Protein AF-0000000084990125 (afdb_homodimer)

Foldseek 3Di:
DKWKWKPAFLAFTFIDDPNRTDFGAGDQPDAPPPRGDPPCSVVVVRGDHIDMDIPD/DKWKWKDAFLAFTFIDDPNRTDFGAGDQPDAPDPRGDPPCSVVVVRGDHIDMDIPD

Sequence (112 aa):
MQIKIIASENGPYLVEVDGRVRYALCRCGGSNNKPFCDGTHKRVGFKASQHVIELQMQIKIIASENGPYLVEVDGRVRYALCRCGGSNNKPFCDGTHKRVGFKASQHVIELQ

Secondary structure (DSSP, 8-state):
--EEEEE-TTSPEEEEETTEEEEEE--SS--SSTTB--SHHHHHT-----EEEE--/--EEEEE-TTSPEEEEETTEEEEEE--SS--SSTTB--SHHHHHT-----EEEE--

Radius of gyration: 12.75 Å; Cα contacts (8 Å, |Δi|>4): 281; chains: 2; bounding box: 24×32×26 Å

Structure (mmCIF, N/CA/C/O backbone):
data_AF-0000000084990125-model_v1
#
loop_
_entity.id
_entity.type
_entity.pdbx_description
1 polymer 'Zinc finger domain containing protein (CDGSH-type)'
#
loop_
_atom_site.group_PDB
_atom_site.id
_atom_site.type_symbol
_atom_site.label_atom_id
_atom_site.label_alt_id
_atom_site.label_comp_id
_atom_site.label_asym_id
_atom_site.label_entity_id
_atom_site.label_seq_id
_atom_site.pdbx_PDB_ins_code
_atom_site.Cartn_x
_atom_site.Cartn_y
_atom_site.Cartn_z
_atom_site.occupancy
_atom_site.B_iso_or_equiv
_atom_site.auth_seq_id
_atom_site.auth_comp_id
_atom_site.auth_asym_id
_atom_site.auth_atom_id
_atom_site.pdbx_PDB_model_num
ATOM 1 N N . MET A 1 1 ? 3.654 17.953 7.734 1 88.5 1 MET A N 1
ATOM 2 C CA . MET A 1 1 ? 4.082 16.578 7.609 1 88.5 1 MET A CA 1
ATOM 3 C C . MET A 1 1 ? 3.945 16.094 6.168 1 88.5 1 MET A C 1
ATOM 5 O O . MET A 1 1 ? 2.898 16.266 5.547 1 88.5 1 MET A O 1
ATOM 9 N N . GLN A 1 2 ? 5.035 15.68 5.52 1 95.19 2 GLN A N 1
ATOM 10 C CA . GLN A 1 2 ? 5.023 15.164 4.152 1 95.19 2 GLN A CA 1
ATOM 11 C C . GLN A 1 2 ? 4.938 13.641 4.137 1 95.19 2 GLN A C 1
ATOM 13 O O . GLN A 1 2 ? 5.719 12.961 4.812 1 95.19 2 GLN A O 1
ATOM 18 N N . ILE A 1 3 ? 3.961 13.109 3.514 1 97.31 3 ILE A N 1
ATOM 19 C CA . ILE A 1 3 ? 3.812 11.664 3.408 1 97.31 3 ILE A CA 1
ATOM 20 C C . ILE A 1 3 ? 3.824 11.25 1.938 1 97.31 3 ILE A C 1
ATOM 22 O O . ILE A 1 3 ? 3.135 11.859 1.111 1 97.31 3 ILE A O 1
ATOM 26 N N . LYS A 1 4 ? 4.68 10.258 1.562 1 98.12 4 LYS A N 1
ATOM 27 C CA . LYS A 1 4 ? 4.723 9.641 0.24 1 98.12 4 LYS A CA 1
ATOM 28 C C . LYS A 1 4 ? 4.582 8.125 0.335 1 98.12 4 LYS A C 1
ATOM 30 O O . LYS A 1 4 ? 5.066 7.512 1.287 1 98.12 4 LYS A O 1
ATOM 35 N N . ILE A 1 5 ? 3.889 7.582 -0.591 1 98.81 5 ILE A N 1
ATOM 36 C CA . ILE A 1 5 ? 3.941 6.141 -0.812 1 98.81 5 ILE A CA 1
ATOM 37 C C . ILE A 1 5 ? 4.727 5.844 -2.088 1 98.81 5 ILE A C 1
ATOM 39 O O . ILE A 1 5 ? 4.355 6.297 -3.172 1 98.81 5 ILE A O 1
ATOM 43 N N . ILE A 1 6 ? 5.797 5.113 -1.939 1 98.88 6 ILE A N 1
ATOM 44 C CA . ILE A 1 6 ? 6.641 4.734 -3.07 1 98.88 6 ILE A CA 1
ATOM 45 C C . ILE A 1 6 ? 6.449 3.254 -3.385 1 98.88 6 ILE A C 1
ATOM 47 O O . ILE A 1 6 ? 6.785 2.393 -2.568 1 98.88 6 ILE A O 1
ATOM 51 N N . ALA A 1 7 ? 5.805 2.988 -4.496 1 98.94 7 ALA A N 1
ATOM 52 C CA . ALA A 1 7 ? 5.895 1.624 -5.012 1 98.94 7 ALA A CA 1
ATOM 53 C C . ALA A 1 7 ? 7.289 1.339 -5.566 1 98.94 7 ALA A C 1
ATOM 55 O O . ALA A 1 7 ? 7.633 1.787 -6.66 1 98.94 7 ALA A O 1
ATOM 56 N N . SER A 1 8 ? 8.062 0.594 -4.809 1 98.88 8 SER A N 1
ATOM 57 C CA . SER A 1 8 ? 9.438 0.341 -5.238 1 98.88 8 SER A CA 1
ATOM 58 C C . SER A 1 8 ? 9.477 -0.644 -6.402 1 98.88 8 SER A C 1
ATOM 60 O O . SER A 1 8 ? 8.602 -1.508 -6.523 1 98.88 8 SER A O 1
ATOM 62 N N . GLU A 1 9 ? 10.453 -0.457 -7.207 1 98.88 9 GLU A N 1
ATOM 63 C CA . GLU A 1 9 ? 10.625 -1.4 -8.305 1 98.88 9 GLU A CA 1
ATOM 64 C C . GLU A 1 9 ? 10.727 -2.834 -7.793 1 98.88 9 GLU A C 1
ATOM 66 O O . GLU A 1 9 ? 11.555 -3.139 -6.938 1 98.88 9 GLU A O 1
ATOM 71 N N . ASN A 1 10 ? 9.75 -3.615 -8.273 1 98.94 10 ASN A N 1
ATOM 72 C CA . ASN A 1 10 ? 9.703 -5.043 -7.973 1 98.94 10 ASN A CA 1
ATOM 73 C C . ASN A 1 10 ? 9.656 -5.293 -6.469 1 98.94 10 ASN A C 1
ATOM 75 O O . ASN A 1 10 ? 10.078 -6.348 -5.996 1 98.94 10 ASN A O 1
ATOM 79 N N . GLY A 1 11 ? 9.211 -4.387 -5.711 1 98.81 11 GLY A N 1
ATOM 80 C CA . GLY A 1 11 ? 9.266 -4.492 -4.262 1 98.81 11 GLY A CA 1
ATOM 81 C C . GLY A 1 11 ? 8.039 -3.93 -3.574 1 98.81 11 GLY A C 1
ATOM 82 O O . GLY A 1 11 ? 6.973 -3.82 -4.188 1 98.81 11 GLY A O 1
ATOM 83 N N . PRO A 1 12 ? 8.086 -3.666 -2.359 1 98.94 12 PRO A N 1
ATOM 84 C CA . PRO A 1 12 ? 6.957 -3.252 -1.525 1 98.94 12 PRO A CA 1
ATOM 85 C C . PRO A 1 12 ? 6.543 -1.802 -1.766 1 98.94 12 PRO A C 1
ATOM 87 O O . PRO A 1 12 ? 7.188 -1.097 -2.549 1 98.94 12 PRO A O 1
ATOM 90 N N . TYR A 1 13 ? 5.406 -1.398 -1.143 1 98.94 13 TYR A N 1
ATOM 91 C CA . TYR A 1 13 ? 5.137 0.014 -0.898 1 98.94 13 TYR A CA 1
ATOM 92 C C . TYR A 1 13 ? 5.973 0.537 0.263 1 98.94 13 TYR A C 1
ATOM 94 O O . TYR A 1 13 ? 5.887 0.022 1.381 1 98.94 13 TYR A O 1
ATOM 102 N N . LEU A 1 14 ? 6.816 1.48 0.002 1 98.94 14 LEU A N 1
ATOM 103 C CA . LEU A 1 14 ? 7.5 2.195 1.074 1 98.94 14 LEU A CA 1
ATOM 104 C C . LEU A 1 14 ? 6.703 3.424 1.502 1 98.94 14 LEU A C 1
ATOM 106 O O . LEU A 1 14 ? 6.371 4.273 0.672 1 98.94 14 LEU A O 1
ATOM 110 N N . VAL A 1 15 ? 6.309 3.436 2.824 1 98.81 15 VAL A N 1
ATOM 111 C CA . VAL A 1 15 ? 5.605 4.582 3.393 1 98.81 15 VAL A CA 1
ATOM 112 C C . VAL A 1 15 ? 6.609 5.535 4.035 1 98.81 15 VAL A C 1
ATOM 114 O O . VAL A 1 15 ? 7.176 5.234 5.086 1 98.81 15 VAL A O 1
ATOM 117 N N . GLU A 1 16 ? 6.812 6.621 3.316 1 98.56 16 GLU A N 1
ATOM 118 C CA . GLU A 1 16 ? 7.785 7.613 3.768 1 98.56 16 GLU A CA 1
ATOM 119 C C . GLU A 1 16 ? 7.098 8.766 4.488 1 98.56 16 GLU A C 1
ATOM 121 O O . GLU A 1 16 ? 6.18 9.391 3.947 1 98.56 16 GLU A O 1
ATOM 126 N N . VAL A 1 17 ? 7.465 9.031 5.738 1 97.5 17 VAL A N 1
ATOM 127 C CA . VAL A 1 17 ? 6.992 10.164 6.527 1 97.5 17 VAL A CA 1
ATOM 128 C C . VAL A 1 17 ? 8.156 11.109 6.828 1 97.5 17 VAL A C 1
ATOM 130 O O . VAL A 1 17 ? 9.141 10.711 7.457 1 97.5 17 VAL A O 1
ATOM 133 N N . ASP A 1 18 ? 8.062 12.258 6.367 1 96.94 18 ASP A N 1
ATOM 134 C CA . ASP A 1 18 ? 9.086 13.273 6.582 1 96.94 18 ASP A CA 1
ATOM 135 C C . ASP A 1 18 ? 10.469 12.766 6.176 1 96.94 18 ASP A C 1
ATOM 137 O O . ASP A 1 18 ? 11.43 12.914 6.93 1 96.94 18 ASP A O 1
ATOM 141 N N . GLY A 1 19 ? 10.484 12.125 5.07 1 97.06 19 GLY A N 1
ATOM 142 C CA . GLY A 1 19 ? 11.742 11.727 4.465 1 97.06 19 GLY A CA 1
ATOM 143 C C . GLY A 1 19 ? 12.281 10.422 5.012 1 97.06 19 GLY A C 1
ATOM 144 O O . GLY A 1 19 ? 13.328 9.945 4.574 1 97.06 19 GLY A O 1
ATOM 145 N N . ARG A 1 20 ? 11.5 9.852 6.008 1 98.06 20 ARG A N 1
ATOM 146 C CA . ARG A 1 20 ? 11.922 8.594 6.598 1 98.06 20 ARG A CA 1
ATOM 147 C C . ARG A 1 20 ? 10.93 7.48 6.297 1 98.06 20 ARG A C 1
ATOM 149 O O . ARG A 1 20 ? 9.719 7.66 6.461 1 98.06 20 ARG A O 1
ATOM 156 N N . VAL A 1 21 ? 11.445 6.359 5.867 1 98.5 21 VAL A N 1
ATOM 157 C CA . VAL A 1 21 ? 10.586 5.207 5.621 1 98.5 21 VAL A CA 1
ATOM 158 C C . VAL A 1 21 ? 10.133 4.602 6.949 1 98.5 21 VAL A C 1
ATOM 160 O O . VAL A 1 21 ? 10.969 4.156 7.746 1 98.5 21 VAL A O 1
ATOM 163 N N . ARG A 1 22 ? 8.867 4.547 7.074 1 98.19 22 ARG A N 1
ATOM 164 C CA . ARG A 1 22 ? 8.32 4.031 8.32 1 98.19 22 ARG A CA 1
ATOM 165 C C . ARG A 1 22 ? 7.848 2.588 8.156 1 98.19 22 ARG A C 1
ATOM 167 O O . ARG A 1 22 ? 7.941 1.789 9.094 1 98.19 22 ARG A O 1
ATOM 174 N N . TYR A 1 23 ? 7.312 2.301 7.02 1 98.69 23 TYR A N 1
ATOM 175 C CA . TYR A 1 23 ? 6.777 0.968 6.758 1 98.69 23 TYR A CA 1
ATOM 176 C C . TYR A 1 23 ? 7.129 0.505 5.348 1 98.69 23 TYR A C 1
ATOM 178 O O . TYR A 1 23 ? 7.254 1.322 4.434 1 98.69 23 TYR A O 1
ATOM 186 N N . ALA A 1 24 ? 7.328 -0.749 5.258 1 98.94 24 ALA A N 1
ATOM 187 C CA . ALA A 1 24 ? 7.297 -1.458 3.98 1 98.94 24 ALA A CA 1
ATOM 188 C C . ALA A 1 24 ? 6.109 -2.416 3.912 1 98.94 24 ALA A C 1
ATOM 190 O O . ALA A 1 24 ? 6.031 -3.371 4.688 1 98.94 24 ALA A O 1
ATOM 191 N N . LEU A 1 25 ? 5.176 -2.121 3 1 98.94 25 LEU A N 1
ATOM 192 C CA . LEU A 1 25 ? 3.957 -2.916 2.9 1 98.94 25 LEU A CA 1
ATOM 193 C C . LEU A 1 25 ? 4.012 -3.848 1.695 1 98.94 25 LEU A C 1
ATOM 195 O O . LEU A 1 25 ? 4.383 -3.426 0.596 1 98.94 25 LEU A O 1
ATOM 199 N N . CYS A 1 26 ? 3.58 -5.02 1.939 1 98.94 26 CYS A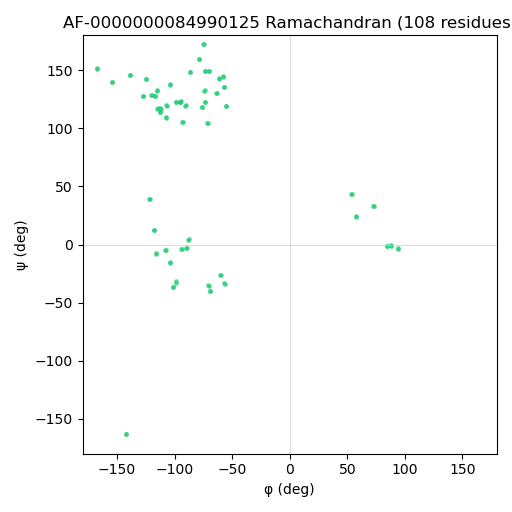 N 1
ATOM 200 C CA . CYS A 1 26 ? 3.643 -6.059 0.919 1 98.94 26 CYS A CA 1
ATOM 201 C C . CYS A 1 26 ? 2.777 -5.699 -0.282 1 98.94 26 CYS A C 1
ATOM 203 O O . CYS A 1 26 ? 1.613 -5.332 -0.126 1 98.94 26 CYS A O 1
ATOM 205 N N . ARG A 1 27 ? 3.373 -5.809 -1.397 1 98.75 27 ARG A N 1
ATOM 206 C CA . ARG A 1 27 ? 2.738 -5.461 -2.664 1 98.75 27 ARG A CA 1
ATOM 207 C C . ARG A 1 27 ? 2.596 -6.684 -3.562 1 98.75 27 ARG A C 1
ATOM 209 O O . ARG A 1 27 ? 1.853 -6.656 -4.547 1 98.75 27 ARG A O 1
ATOM 216 N N . CYS A 1 28 ? 3.145 -7.781 -3.201 1 98.88 28 CYS A N 1
ATOM 217 C CA . CYS A 1 28 ? 3.234 -8.938 -4.082 1 98.88 28 CYS A CA 1
ATOM 218 C C . CYS A 1 28 ? 2.211 -10 -3.693 1 98.88 28 CYS A C 1
ATOM 220 O O . CYS A 1 28 ? 1.958 -10.938 -4.457 1 98.88 28 CYS A O 1
ATOM 222 N N . GLY A 1 29 ? 1.636 -9.891 -2.49 1 98.75 29 GLY A N 1
ATOM 223 C CA . GLY A 1 29 ? 0.642 -10.844 -2.025 1 98.75 29 GLY A CA 1
ATOM 224 C C . GLY A 1 29 ? 1.248 -12.047 -1.326 1 98.75 29 GLY A C 1
ATOM 225 O O . GLY A 1 29 ? 0.528 -12.875 -0.762 1 98.75 29 GLY A O 1
ATOM 226 N N . GLY A 1 30 ? 2.545 -12.055 -1.256 1 98.62 30 GLY A N 1
ATOM 227 C CA . GLY A 1 30 ? 3.156 -13.312 -0.851 1 98.62 30 GLY A CA 1
ATOM 228 C C . GLY A 1 30 ? 3.74 -13.266 0.548 1 98.62 30 GLY A C 1
ATOM 229 O O . GLY A 1 30 ? 4.203 -14.289 1.066 1 98.62 30 GLY A O 1
ATOM 230 N N . SER A 1 31 ? 3.734 -12.109 1.234 1 98.88 31 SER A N 1
ATOM 231 C CA . SER A 1 31 ? 4.363 -11.992 2.547 1 98.88 31 SER A CA 1
ATOM 232 C C . SER A 1 31 ? 3.711 -12.93 3.557 1 98.88 31 SER A C 1
ATOM 234 O O . SER A 1 31 ? 2.486 -13.062 3.586 1 98.88 31 SER A O 1
ATOM 236 N N . ASN A 1 32 ? 4.508 -13.5 4.453 1 98.62 32 ASN A N 1
ATOM 237 C CA . ASN A 1 32 ? 4 -14.266 5.586 1 98.62 32 ASN A CA 1
ATOM 238 C C . ASN A 1 32 ? 3.764 -13.375 6.805 1 98.62 32 ASN A C 1
ATOM 240 O O . ASN A 1 32 ? 3.297 -13.852 7.844 1 98.62 32 ASN A O 1
ATOM 244 N N . ASN A 1 33 ? 4.098 -12.125 6.695 1 98.5 33 ASN A N 1
ATOM 245 C CA . ASN A 1 33 ? 3.938 -11.133 7.75 1 98.5 33 ASN A CA 1
ATOM 246 C C . ASN A 1 33 ? 3.064 -9.969 7.293 1 98.5 33 ASN A C 1
ATOM 248 O O . ASN A 1 33 ? 3.381 -8.805 7.559 1 98.5 33 ASN A O 1
ATOM 252 N N . LYS A 1 34 ? 2.033 -10.25 6.559 1 98.69 34 LYS A N 1
ATOM 253 C CA . LYS A 1 34 ? 1.176 -9.188 6.035 1 98.69 34 LYS A CA 1
ATOM 254 C C . LYS A 1 34 ? 0.607 -8.336 7.164 1 98.69 34 LYS A C 1
ATOM 256 O O . LYS A 1 34 ? 0.302 -8.844 8.242 1 98.69 34 LYS A O 1
ATOM 261 N N . PRO A 1 35 ? 0.504 -7.141 6.848 1 98.88 35 PRO A N 1
ATOM 262 C CA . PRO A 1 35 ? 0.633 -6.461 5.555 1 98.88 35 PRO A CA 1
ATOM 263 C C . PRO A 1 35 ? 2.07 -6.047 5.246 1 98.88 35 PRO A C 1
ATOM 265 O O . PRO A 1 35 ? 2.336 -5.457 4.195 1 98.88 35 PRO A O 1
ATOM 268 N N . PHE A 1 36 ? 2.988 -6.434 6.141 1 98.94 36 PHE A N 1
ATOM 269 C CA . PHE A 1 36 ? 4.359 -5.957 6.004 1 98.94 36 PHE A CA 1
ATOM 270 C C . PHE A 1 36 ? 5.16 -6.863 5.078 1 98.94 36 PHE A C 1
ATOM 272 O O . PHE A 1 36 ? 4.902 -8.07 5.008 1 98.94 36 PHE A O 1
ATOM 279 N N . CYS A 1 37 ? 6.066 -6.277 4.422 1 98.94 37 CYS A N 1
ATOM 280 C CA . CYS A 1 37 ? 6.941 -7.012 3.516 1 98.94 37 CYS A CA 1
ATOM 281 C C . CYS A 1 37 ? 7.969 -7.828 4.289 1 98.94 37 CYS A C 1
ATOM 283 O O . CYS A 1 37 ? 8.641 -7.305 5.184 1 98.94 37 CYS A O 1
ATOM 285 N N . ASP A 1 38 ? 8.078 -9.055 3.893 1 98.88 38 ASP A N 1
ATOM 286 C CA . ASP A 1 38 ? 9.062 -9.906 4.555 1 98.88 38 ASP A CA 1
ATOM 287 C C . ASP A 1 38 ? 10.125 -10.383 3.57 1 98.88 38 ASP A C 1
ATOM 289 O O . ASP A 1 38 ? 10.867 -11.328 3.854 1 98.88 38 ASP A O 1
ATOM 293 N N . GLY A 1 39 ? 10.156 -9.758 2.35 1 98.75 39 GLY A N 1
ATOM 294 C CA . GLY A 1 39 ? 11.172 -10.094 1.369 1 98.75 39 GLY A CA 1
ATOM 295 C C . GLY A 1 39 ? 10.719 -11.148 0.378 1 98.75 39 GLY A C 1
ATOM 296 O O . GLY A 1 39 ? 11.422 -11.43 -0.597 1 98.75 39 GLY A O 1
ATOM 297 N N . THR A 1 40 ? 9.508 -11.703 0.525 1 98.88 40 THR A N 1
ATOM 298 C CA . THR A 1 40 ? 8.992 -12.773 -0.316 1 98.88 40 THR A CA 1
ATOM 299 C C . THR A 1 40 ? 8.914 -12.328 -1.773 1 98.88 40 THR A C 1
ATOM 301 O O . THR A 1 40 ? 9.031 -13.156 -2.686 1 98.88 40 THR A O 1
ATOM 304 N N . HIS A 1 41 ? 8.789 -11.086 -1.996 1 98.88 41 HIS A N 1
ATOM 305 C CA . HIS A 1 41 ? 8.703 -10.602 -3.369 1 98.88 41 HIS A CA 1
ATOM 306 C C . HIS A 1 41 ? 9.906 -11.039 -4.191 1 98.88 41 HIS A C 1
ATOM 308 O O . HIS A 1 41 ? 9.789 -11.297 -5.391 1 98.88 41 HIS A O 1
ATOM 314 N N . LYS A 1 42 ? 11.031 -11.117 -3.549 1 98.69 42 LYS A N 1
ATOM 315 C CA . LYS A 1 42 ? 12.227 -11.57 -4.258 1 98.69 42 LYS A CA 1
ATOM 316 C C . LYS A 1 42 ? 12.125 -13.047 -4.621 1 98.69 42 LYS A C 1
ATOM 318 O O . LYS A 1 42 ? 12.492 -13.445 -5.73 1 98.69 42 LYS A O 1
ATOM 323 N N . ARG A 1 43 ? 11.609 -13.836 -3.75 1 98.56 43 ARG A N 1
ATOM 324 C CA . ARG A 1 43 ? 11.539 -15.281 -3.912 1 98.56 43 ARG A CA 1
ATOM 325 C C . ARG A 1 43 ? 10.523 -15.664 -4.98 1 98.56 43 ARG A C 1
ATOM 327 O O . ARG A 1 43 ? 10.742 -16.609 -5.746 1 98.56 43 ARG A O 1
ATOM 334 N N . VAL A 1 44 ? 9.453 -14.914 -5.07 1 98.31 44 VAL A N 1
ATOM 335 C CA . VAL A 1 44 ? 8.375 -15.281 -5.984 1 98.31 44 VAL A CA 1
ATOM 336 C C . VAL A 1 44 ? 8.562 -14.562 -7.316 1 98.31 44 VAL A C 1
ATOM 338 O O . VAL A 1 44 ? 7.766 -14.742 -8.242 1 98.31 44 VAL A O 1
ATOM 341 N N . GLY A 1 45 ? 9.555 -13.688 -7.473 1 98.44 45 GLY A N 1
ATOM 342 C CA . GLY A 1 45 ? 9.859 -13.023 -8.734 1 98.44 45 GLY A CA 1
ATOM 343 C C . GLY A 1 45 ? 8.836 -11.969 -9.109 1 98.44 45 GLY A C 1
ATOM 344 O O . GLY A 1 45 ? 8.477 -11.836 -10.281 1 98.44 45 GLY A O 1
ATOM 345 N N . PHE A 1 46 ? 8.312 -11.352 -8.141 1 98.75 46 PHE A N 1
ATOM 346 C CA . PHE A 1 46 ? 7.348 -10.281 -8.375 1 98.75 46 PHE A CA 1
ATOM 347 C C . PHE A 1 46 ? 7.957 -9.195 -9.25 1 98.75 46 PHE A C 1
ATOM 349 O O . PHE A 1 46 ? 9.109 -8.797 -9.055 1 98.75 46 PHE A O 1
ATOM 356 N N . LYS A 1 47 ? 7.219 -8.734 -10.219 1 98.75 47 LYS A N 1
ATOM 357 C CA . LYS A 1 47 ? 7.652 -7.676 -11.125 1 98.75 47 LYS A CA 1
ATOM 358 C C . LYS A 1 47 ? 6.633 -6.543 -11.18 1 98.75 47 LYS A C 1
ATOM 360 O O . LYS A 1 47 ? 5.445 -6.781 -11.414 1 98.75 47 LYS A O 1
ATOM 365 N N . ALA A 1 48 ? 7.109 -5.352 -10.969 1 98.81 48 ALA A N 1
ATOM 366 C CA . ALA A 1 48 ? 6.305 -4.145 -11.117 1 98.81 48 ALA A CA 1
ATOM 367 C C . ALA A 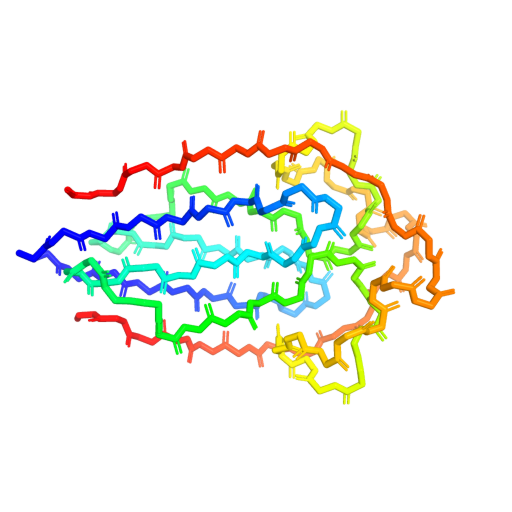1 48 ? 7.184 -2.896 -11.117 1 98.81 48 ALA A C 1
ATOM 369 O O . ALA A 1 48 ? 8.25 -2.883 -10.492 1 98.81 48 ALA A O 1
ATOM 370 N N . SER A 1 49 ? 6.738 -1.927 -11.766 1 98.75 49 SER A N 1
ATOM 371 C CA . SER A 1 49 ? 7.492 -0.684 -11.891 1 98.75 49 SER A CA 1
ATOM 372 C C . SER A 1 49 ? 7.371 0.164 -10.625 1 98.75 49 SER A C 1
ATOM 374 O O . SER A 1 49 ? 6.48 -0.061 -9.805 1 98.75 49 SER A O 1
ATOM 376 N N . GLN A 1 50 ? 8.383 1.063 -10.539 1 98.81 50 GLN A N 1
ATOM 377 C CA . GLN A 1 50 ? 8.305 2.07 -9.484 1 98.81 50 GLN A CA 1
ATOM 378 C C . GLN A 1 50 ? 7.195 3.076 -9.766 1 98.81 50 GLN A C 1
ATOM 380 O O . GLN A 1 50 ? 6.875 3.354 -10.922 1 98.81 50 GLN A O 1
ATOM 385 N N . HIS A 1 51 ? 6.617 3.607 -8.711 1 98.75 51 HIS A N 1
ATOM 386 C CA . HIS A 1 51 ? 5.625 4.676 -8.734 1 98.75 51 HIS A CA 1
ATOM 387 C C . HIS A 1 51 ? 5.629 5.465 -7.426 1 98.75 51 HIS A C 1
ATOM 389 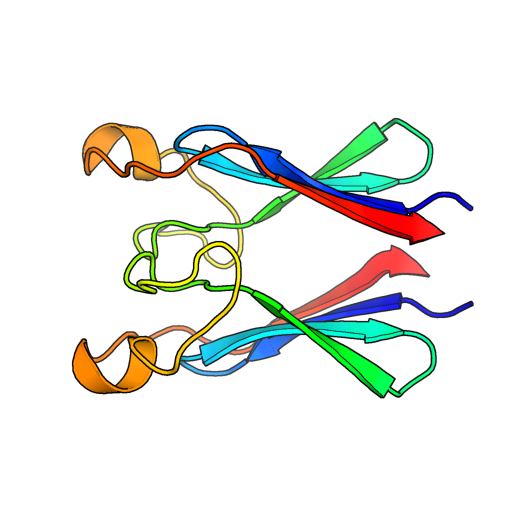O O . HIS A 1 51 ? 5.832 4.891 -6.355 1 98.75 51 HIS A O 1
ATOM 395 N N . VAL A 1 52 ? 5.492 6.789 -7.52 1 98.69 52 VAL A N 1
ATOM 396 C CA . VAL A 1 52 ? 5.449 7.602 -6.309 1 98.69 52 VAL A CA 1
ATOM 397 C C . VAL A 1 52 ? 4.094 8.305 -6.207 1 98.69 52 VAL A C 1
ATOM 399 O O . VAL A 1 52 ? 3.65 8.953 -7.156 1 98.69 52 VAL A O 1
ATOM 402 N N . ILE A 1 53 ? 3.459 8.164 -5.09 1 98.19 53 ILE A N 1
ATOM 403 C CA . ILE A 1 53 ? 2.238 8.883 -4.746 1 98.19 53 ILE A CA 1
ATOM 404 C C . ILE A 1 53 ? 2.52 9.852 -3.602 1 98.19 53 ILE A C 1
ATOM 406 O O . ILE A 1 53 ? 2.857 9.438 -2.492 1 98.19 53 ILE A O 1
ATOM 410 N N . GLU A 1 54 ? 2.361 11.086 -3.871 1 97.25 54 GLU A N 1
ATOM 411 C CA . GLU A 1 54 ? 2.549 12.109 -2.846 1 97.25 54 GLU A CA 1
ATOM 412 C C . GLU A 1 54 ? 1.221 12.492 -2.199 1 97.25 54 GLU A C 1
ATOM 414 O O . GLU A 1 54 ? 0.276 12.875 -2.891 1 97.25 54 GLU A O 1
ATOM 419 N N . LEU A 1 55 ? 1.033 12.383 -0.873 1 95.25 55 LEU A N 1
ATOM 420 C CA . LEU A 1 55 ? -0.221 12.672 -0.186 1 95.25 55 LEU A CA 1
ATOM 421 C C . LEU A 1 55 ? -0.197 14.062 0.427 1 95.25 55 LEU A C 1
ATOM 423 O O . LEU A 1 55 ? -1.25 14.641 0.711 1 95.25 55 LEU A O 1
ATOM 427 N N . GLN A 1 56 ? 0.953 14.531 0.873 1 82.31 56 GLN A N 1
ATOM 428 C CA . GLN A 1 56 ? 1.134 15.891 1.374 1 82.31 56 GLN A CA 1
ATOM 429 C C . GLN A 1 56 ? 2.525 16.422 1.039 1 82.31 56 GLN A C 1
ATOM 431 O O . GLN A 1 56 ? 3.482 15.648 0.947 1 82.31 56 GLN A O 1
ATOM 436 N N . MET B 1 1 ? -4.094 17.156 8.992 1 88.44 1 MET B N 1
ATOM 437 C CA . MET B 1 1 ? -4.461 16.156 7.996 1 88.44 1 MET B CA 1
ATOM 438 C C . MET B 1 1 ? -4.27 14.75 8.539 1 88.44 1 MET B C 1
ATOM 440 O O . MET B 1 1 ? -3.205 14.422 9.07 1 88.44 1 MET B O 1
ATOM 444 N N . GLN B 1 2 ? -5.32 13.93 8.633 1 95.19 2 GLN B N 1
ATOM 445 C CA . GLN B 1 2 ? -5.258 12.555 9.109 1 95.19 2 GLN B CA 1
ATOM 446 C C . GLN B 1 2 ? -5.109 11.578 7.945 1 95.19 2 GLN B C 1
ATOM 448 O O . GLN B 1 2 ? -5.879 11.633 6.98 1 95.19 2 GLN B O 1
ATOM 453 N N . ILE B 1 3 ? -4.113 10.805 7.969 1 97.38 3 ILE B N 1
ATOM 454 C CA . ILE B 1 3 ? -3.904 9.805 6.926 1 97.38 3 ILE B CA 1
ATOM 455 C C . ILE B 1 3 ? -3.875 8.406 7.543 1 97.38 3 ILE B C 1
ATOM 457 O O . ILE B 1 3 ? -3.199 8.18 8.547 1 97.38 3 ILE B O 1
ATOM 461 N N . LYS B 1 4 ? -4.688 7.453 6.996 1 98.12 4 LYS B N 1
ATOM 462 C CA . LYS B 1 4 ? -4.68 6.039 7.363 1 98.12 4 LYS B CA 1
ATOM 463 C C . LYS B 1 4 ? -4.473 5.156 6.137 1 98.12 4 LYS B C 1
ATOM 465 O O . LYS B 1 4 ? -4.949 5.473 5.047 1 98.12 4 LYS B O 1
ATOM 470 N N . ILE B 1 5 ? -3.742 4.133 6.336 1 98.81 5 ILE B N 1
ATOM 471 C CA . ILE B 1 5 ? -3.729 3.043 5.367 1 98.81 5 ILE B CA 1
ATOM 472 C C . ILE B 1 5 ? -4.477 1.839 5.938 1 98.81 5 ILE B C 1
ATOM 474 O O . ILE B 1 5 ? -4.102 1.31 6.988 1 98.81 5 ILE B O 1
ATOM 478 N N . ILE B 1 6 ? -5.516 1.441 5.258 1 98.88 6 ILE B N 1
ATOM 479 C CA . ILE B 1 6 ? -6.316 0.295 5.668 1 98.88 6 ILE B CA 1
ATOM 480 C C . ILE B 1 6 ? -6.059 -0.881 4.73 1 98.88 6 ILE B C 1
ATOM 482 O O . ILE B 1 6 ? -6.367 -0.812 3.539 1 98.88 6 ILE B O 1
ATOM 486 N N . ALA B 1 7 ? -5.387 -1.876 5.254 1 98.94 7 ALA B N 1
ATOM 487 C CA . ALA B 1 7 ? -5.41 -3.145 4.527 1 98.94 7 ALA B CA 1
ATOM 488 C C . ALA B 1 7 ? -6.777 -3.811 4.633 1 98.94 7 ALA B C 1
ATOM 490 O O . ALA B 1 7 ? -7.121 -4.379 5.672 1 98.94 7 ALA B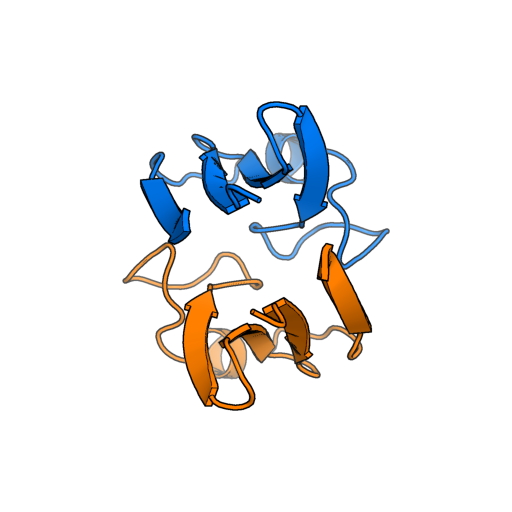 O 1
ATOM 491 N N . SER B 1 8 ? -7.523 -3.73 3.561 1 98.88 8 SER B N 1
ATOM 492 C CA . SER B 1 8 ? -8.875 -4.281 3.613 1 98.88 8 SER B CA 1
ATOM 493 C C . SER B 1 8 ? -8.852 -5.809 3.602 1 98.88 8 SER B C 1
ATOM 495 O O . SER B 1 8 ? -7.934 -6.414 3.043 1 98.88 8 SER B O 1
ATOM 497 N N . GLU B 1 9 ? -9.828 -6.352 4.23 1 98.88 9 GLU B N 1
ATOM 498 C CA . GLU B 1 9 ? -9.938 -7.809 4.207 1 98.88 9 GLU B CA 1
ATOM 499 C C . GLU B 1 9 ? -9.977 -8.336 2.775 1 98.88 9 GLU B C 1
ATOM 501 O O . GLU B 1 9 ? -10.805 -7.906 1.973 1 98.88 9 GLU B O 1
ATOM 506 N N . ASN B 1 10 ? -8.961 -9.156 2.5 1 98.94 10 ASN B N 1
ATOM 507 C CA . ASN B 1 10 ? -8.852 -9.828 1.21 1 98.94 10 ASN B CA 1
ATOM 508 C C . ASN B 1 10 ? -8.828 -8.828 0.057 1 98.94 10 ASN B C 1
ATOM 510 O O . ASN B 1 10 ? -9.219 -9.156 -1.064 1 98.94 10 ASN B O 1
ATOM 514 N N . GLY B 1 11 ? -8.43 -7.66 0.296 1 98.81 11 GLY B N 1
ATOM 515 C CA . GLY B 1 11 ? -8.516 -6.617 -0.712 1 98.81 11 GLY B CA 1
ATOM 516 C C . GLY B 1 11 ? -7.328 -5.676 -0.695 1 98.81 11 GLY B C 1
ATOM 517 O O . GLY B 1 11 ? -6.254 -6.027 -0.202 1 98.81 11 GLY B O 1
ATOM 518 N N . PRO B 1 12 ? -7.414 -4.578 -1.276 1 98.94 12 PRO B N 1
ATOM 519 C CA . PRO B 1 12 ? -6.316 -3.623 -1.472 1 98.94 12 PRO B CA 1
ATOM 520 C C . PRO B 1 12 ? -5.957 -2.869 -0.194 1 98.94 12 PRO B C 1
ATOM 522 O O . PRO B 1 12 ? -6.609 -3.047 0.837 1 98.94 12 PRO B O 1
ATOM 525 N N . TYR B 1 13 ? -4.859 -2.086 -0.27 1 98.94 13 TYR B N 1
ATOM 526 C CA . TYR B 1 13 ? -4.645 -0.987 0.666 1 98.94 13 TYR B CA 1
ATOM 527 C C . TYR B 1 13 ? -5.523 0.208 0.313 1 98.94 13 TYR B C 1
ATOM 529 O O . TYR B 1 13 ? -5.438 0.745 -0.793 1 98.94 13 TYR B O 1
ATOM 537 N N . LEU B 1 14 ? -6.398 0.586 1.197 1 98.94 14 LEU B N 1
ATOM 538 C CA . LEU B 1 14 ? -7.133 1.837 1.05 1 98.94 14 LEU B CA 1
ATOM 539 C C . LEU B 1 14 ? -6.398 2.982 1.738 1 98.94 14 LEU B C 1
ATOM 541 O O . LEU B 1 14 ? -6.09 2.9 2.93 1 98.94 14 LEU B O 1
ATOM 545 N N . VAL B 1 15 ? -6.02 4.008 0.909 1 98.81 15 VAL B N 1
ATOM 546 C CA . VAL B 1 15 ? -5.379 5.207 1.441 1 98.81 15 VAL B CA 1
ATOM 547 C C . VAL B 1 15 ? -6.438 6.266 1.744 1 98.81 15 VAL B C 1
ATOM 549 O O . VAL B 1 15 ? -7.012 6.859 0.827 1 98.81 15 VAL B O 1
ATOM 552 N N . GLU B 1 16 ? -6.676 6.406 3.037 1 98.56 16 GLU B N 1
ATOM 553 C CA . GLU B 1 16 ? -7.699 7.348 3.49 1 98.56 16 GLU B CA 1
ATOM 554 C C . GLU B 1 16 ? -7.074 8.672 3.932 1 98.56 16 GLU B C 1
ATOM 556 O O . GLU B 1 16 ? -6.168 8.688 4.766 1 98.56 16 GLU B O 1
ATOM 561 N N . VAL B 1 17 ? -7.484 9.781 3.326 1 97.5 17 VAL B N 1
ATOM 562 C CA . VAL B 1 17 ? -7.074 11.125 3.701 1 97.5 17 VAL B CA 1
ATOM 563 C C . VAL B 1 17 ? -8.281 11.914 4.215 1 97.5 17 VAL B C 1
ATOM 565 O O . VAL B 1 17 ? -9.258 12.102 3.488 1 97.5 17 VAL B O 1
ATOM 568 N N . ASP B 1 18 ? -8.227 12.281 5.406 1 97 18 ASP B N 1
ATOM 569 C CA . ASP B 1 18 ? -9.297 13.055 6.035 1 97 18 ASP B CA 1
ATOM 570 C C . ASP B 1 18 ? -10.648 12.359 5.875 1 97 18 ASP B C 1
ATOM 572 O O . ASP B 1 18 ? -11.633 12.992 5.492 1 97 18 ASP B O 1
ATOM 576 N N . GLY B 1 19 ? -10.609 11.109 6.086 1 97.12 19 GLY B N 1
ATOM 577 C CA . GLY B 1 19 ? -11.836 10.336 6.145 1 97.12 19 GLY B CA 1
ATOM 578 C C . GLY B 1 19 ? -12.328 9.898 4.777 1 97.12 19 GLY B C 1
ATOM 579 O O . GLY B 1 19 ? -13.352 9.227 4.668 1 97.12 19 GLY B O 1
ATOM 580 N N . ARG B 1 20 ? -11.555 10.328 3.721 1 98.12 20 ARG B N 1
ATOM 581 C CA . ARG B 1 20 ? -11.938 9.961 2.361 1 98.12 20 ARG B CA 1
ATOM 582 C C . ARG B 1 20 ? -10.891 9.062 1.718 1 98.12 20 ARG B C 1
ATOM 584 O O . ARG B 1 20 ? -9.695 9.344 1.785 1 98.12 20 ARG B O 1
ATOM 591 N N . VAL B 1 21 ? -11.359 8 1.119 1 98.5 21 VAL B N 1
ATOM 592 C CA . VAL B 1 21 ? -10.453 7.113 0.403 1 98.5 21 VAL B CA 1
ATOM 593 C C . VAL B 1 21 ? -10.008 7.773 -0.902 1 98.5 21 VAL B C 1
ATOM 595 O O . VAL B 1 21 ? -10.828 8.07 -1.767 1 98.5 21 VAL B O 1
ATOM 598 N N . ARG B 1 22 ? -8.734 7.891 -0.998 1 98.19 22 ARG B N 1
ATOM 599 C CA . ARG B 1 22 ? -8.188 8.547 -2.184 1 98.19 22 ARG B CA 1
ATOM 600 C C . ARG B 1 22 ? -7.652 7.52 -3.178 1 98.19 22 ARG B C 1
ATOM 602 O O . ARG B 1 22 ? -7.723 7.727 -4.391 1 98.19 22 ARG B O 1
ATOM 609 N N . TYR B 1 23 ? -7.07 6.469 -2.658 1 98.69 23 TYR B N 1
ATOM 610 C CA . TYR B 1 23 ? -6.473 5.445 -3.506 1 98.69 23 TYR B CA 1
ATOM 611 C C . TYR B 1 23 ? -6.777 4.051 -2.973 1 98.69 23 TYR B C 1
ATOM 613 O O . TYR B 1 23 ? -6.906 3.857 -1.763 1 98.69 23 TYR B O 1
ATOM 621 N N . ALA B 1 24 ? -6.93 3.174 -3.883 1 98.94 24 ALA B N 1
ATOM 622 C CA . ALA B 1 24 ? -6.848 1.74 -3.619 1 98.94 24 ALA B CA 1
ATOM 623 C C . ALA B 1 24 ? -5.621 1.129 -4.289 1 98.94 24 ALA B C 1
ATOM 625 O O . ALA B 1 24 ? -5.516 1.12 -5.52 1 98.94 24 ALA B O 1
ATOM 626 N N . LEU B 1 25 ? -4.676 0.658 -3.457 1 98.94 25 LEU B N 1
ATOM 627 C CA . LEU B 1 25 ? -3.422 0.125 -3.98 1 98.94 25 LEU B CA 1
ATOM 628 C C . LEU B 1 25 ? -3.416 -1.399 -3.93 1 98.94 25 LEU B C 1
ATOM 630 O O . LEU B 1 25 ? -3.797 -1.992 -2.918 1 98.94 25 LEU B O 1
ATOM 634 N N . CYS B 1 26 ? -2.924 -1.938 -4.984 1 98.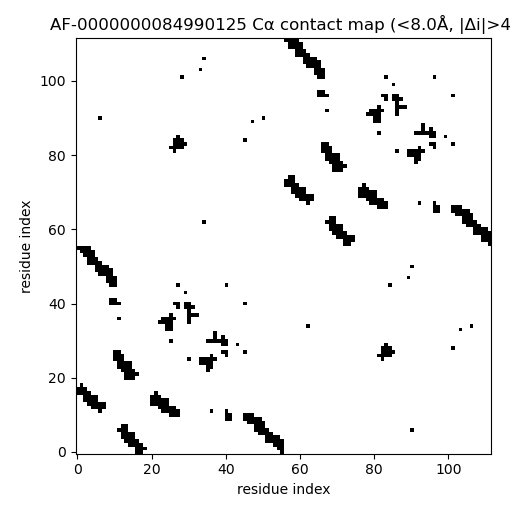94 26 CYS B N 1
ATOM 635 C CA . CYS B 1 26 ? -2.924 -3.389 -5.133 1 98.94 26 CYS B CA 1
ATOM 636 C C . CYS B 1 26 ? -2.057 -4.047 -4.066 1 98.94 26 CYS B C 1
ATOM 638 O O . CYS B 1 26 ? -0.911 -3.645 -3.855 1 98.94 26 CYS B O 1
ATOM 640 N N . ARG B 1 27 ? -2.623 -4.992 -3.451 1 98.81 27 ARG B N 1
ATOM 641 C CA . ARG B 1 27 ? -1.988 -5.719 -2.354 1 98.81 27 ARG B CA 1
ATOM 642 C C . ARG B 1 27 ? -1.772 -7.184 -2.719 1 98.81 27 ARG B C 1
ATOM 644 O O . ARG B 1 27 ? -0.987 -7.879 -2.072 1 98.81 27 ARG B O 1
ATOM 651 N N . CYS B 1 28 ? -2.281 -7.625 -3.799 1 98.88 28 CYS B N 1
ATOM 652 C CA . CYS B 1 28 ? -2.307 -9.047 -4.133 1 98.8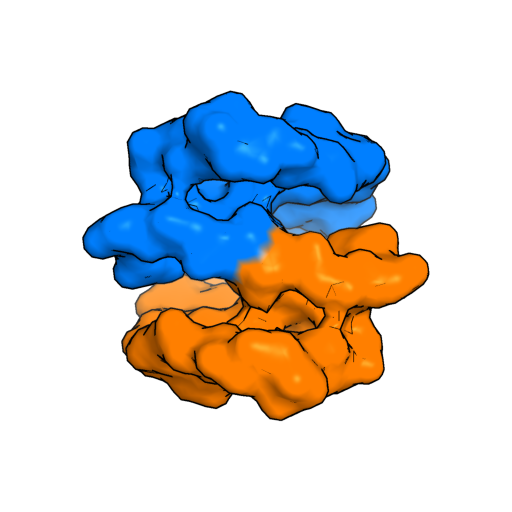8 28 CYS B CA 1
ATOM 653 C C . CYS B 1 28 ? -1.247 -9.383 -5.176 1 98.88 28 CYS B C 1
ATOM 655 O O . CYS B 1 28 ? -0.941 -10.555 -5.398 1 98.88 28 CYS B O 1
ATOM 657 N N . GLY B 1 29 ? -0.701 -8.359 -5.855 1 98.75 29 GLY B N 1
ATOM 658 C CA . GLY B 1 29 ? 0.322 -8.57 -6.867 1 98.75 29 GLY B CA 1
ATOM 659 C C . GLY B 1 29 ? -0.25 -8.828 -8.25 1 98.75 29 GLY B C 1
ATOM 660 O O . GLY B 1 29 ? 0.493 -8.898 -9.234 1 98.75 29 GLY B O 1
ATOM 661 N N . GLY B 1 30 ? -1.544 -8.844 -8.32 1 98.62 30 GLY B N 1
ATOM 662 C CA . GLY B 1 30 ? -2.109 -9.359 -9.562 1 98.62 30 GLY B CA 1
ATOM 663 C C . GLY B 1 30 ? -2.721 -8.281 -10.438 1 98.62 30 GLY B C 1
ATOM 664 O O . GLY B 1 30 ? -3.145 -8.555 -11.562 1 98.62 30 GLY B O 1
ATOM 665 N N . SER B 1 31 ? -2.77 -7.023 -9.977 1 98.88 31 SER B N 1
ATOM 666 C CA . SER B 1 31 ? -3.43 -5.965 -10.742 1 98.88 31 SER B CA 1
ATOM 667 C C . SER B 1 31 ? -2.762 -5.762 -12.094 1 98.88 31 SER B C 1
ATOM 669 O O . SER B 1 31 ? -1.532 -5.773 -12.195 1 98.88 31 SER B O 1
ATOM 671 N N . ASN B 1 32 ? -3.555 -5.48 -13.133 1 98.62 32 ASN B N 1
ATOM 672 C CA . ASN B 1 32 ? -3.041 -5.078 -14.438 1 98.62 32 ASN B CA 1
ATOM 673 C C . ASN B 1 32 ? -2.865 -3.564 -14.523 1 98.62 32 ASN B C 1
ATOM 675 O O . ASN B 1 32 ? -2.408 -3.049 -15.547 1 98.62 32 ASN B O 1
ATOM 679 N N . ASN B 1 33 ? -3.244 -2.863 -13.5 1 98.5 33 ASN 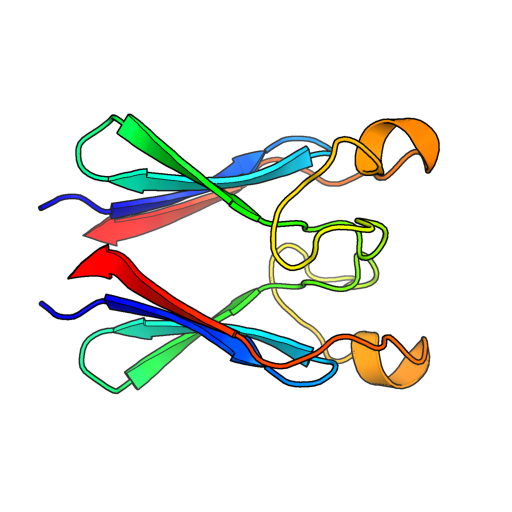B N 1
ATOM 680 C CA . ASN B 1 33 ? -3.146 -1.41 -13.398 1 98.5 33 ASN B CA 1
ATOM 681 C C . ASN B 1 33 ? -2.311 -0.983 -12.195 1 98.5 33 ASN B C 1
ATOM 683 O O . ASN B 1 33 ? -2.678 -0.048 -11.484 1 98.5 33 ASN B O 1
ATOM 687 N N . LYS B 1 34 ? -1.254 -1.677 -11.922 1 98.69 34 LYS B N 1
ATOM 688 C CA . LYS B 1 34 ? -0.431 -1.368 -10.758 1 98.69 34 LYS B CA 1
ATOM 689 C C . LYS B 1 34 ? 0.081 0.069 -10.812 1 98.69 34 LYS B C 1
ATOM 691 O O . LYS B 1 34 ? 0.38 0.587 -11.891 1 98.69 34 LYS B O 1
ATOM 696 N N . PRO B 1 35 ? 0.15 0.595 -9.68 1 98.88 35 PRO B N 1
ATOM 697 C CA . PRO B 1 35 ? 0.017 0.033 -8.336 1 98.88 35 PRO B CA 1
ATOM 698 C C . PRO B 1 35 ? -1.43 0.01 -7.848 1 98.88 35 PRO B C 1
ATOM 700 O O . PRO B 1 35 ? -1.698 -0.42 -6.723 1 98.88 35 PRO B O 1
ATOM 703 N N . PHE B 1 36 ? -2.355 0.41 -8.742 1 98.94 36 PHE B N 1
ATOM 704 C CA . PHE B 1 36 ? -3.744 0.553 -8.32 1 98.94 36 PHE B CA 1
ATOM 705 C C . PHE B 1 36 ? -4.488 -0.773 -8.445 1 98.94 36 PHE B C 1
ATOM 707 O O . PHE B 1 36 ? -4.18 -1.584 -9.32 1 98.94 36 PHE B O 1
ATOM 714 N N . CYS B 1 37 ? -5.398 -0.943 -7.586 1 98.94 37 CYS B N 1
ATOM 715 C CA . CYS B 1 37 ? -6.223 -2.145 -7.586 1 98.94 37 CYS B CA 1
ATOM 716 C C . CYS B 1 37 ? -7.23 -2.113 -8.734 1 98.94 37 CYS B C 1
ATOM 718 O O . CYS B 1 37 ? -7.93 -1.118 -8.922 1 98.94 37 CYS B O 1
ATOM 720 N N . ASP B 1 38 ? -7.289 -3.213 -9.422 1 98.88 38 ASP B N 1
ATOM 721 C CA . ASP B 1 38 ? -8.25 -3.293 -10.523 1 98.88 38 ASP B CA 1
ATOM 722 C C . ASP B 1 38 ? -9.273 -4.398 -10.273 1 98.88 38 ASP B C 1
ATOM 724 O O . ASP B 1 38 ? -9.977 -4.812 -11.195 1 98.88 38 ASP B O 1
ATOM 728 N N . GLY B 1 39 ? -9.305 -4.934 -9.008 1 98.75 39 GLY B N 1
ATOM 729 C CA . GLY B 1 39 ? -10.289 -5.945 -8.656 1 98.75 39 GLY B CA 1
ATOM 730 C C . GLY B 1 39 ? -9.773 -7.359 -8.828 1 98.75 39 GLY B C 1
ATOM 731 O O . GLY B 1 39 ? -10.445 -8.32 -8.438 1 98.75 39 GLY B O 1
ATOM 732 N N . THR B 1 40 ? -8.547 -7.551 -9.336 1 98.88 40 THR B N 1
ATOM 733 C CA . THR B 1 40 ? -7.969 -8.859 -9.609 1 98.88 40 THR B CA 1
ATOM 734 C C . THR B 1 40 ? -7.883 -9.695 -8.336 1 98.88 40 THR B C 1
ATOM 736 O O . THR B 1 40 ? -7.941 -10.922 -8.391 1 98.88 40 THR B O 1
ATOM 739 N N . HIS B 1 41 ? -7.805 -9.062 -7.23 1 98.88 41 HIS B N 1
ATOM 740 C CA . HIS B 1 41 ? -7.703 -9.805 -5.98 1 98.88 41 HIS B CA 1
ATOM 741 C C . HIS B 1 41 ? -8.875 -10.766 -5.812 1 98.88 41 HIS B C 1
ATOM 743 O O . HIS B 1 41 ? -8.719 -11.852 -5.238 1 98.88 41 HIS B O 1
ATOM 749 N N . LYS B 1 42 ? -10 -10.383 -6.309 1 98.69 42 LYS B N 1
ATOM 750 C CA . LYS B 1 42 ? -11.156 -11.266 -6.223 1 98.69 42 LYS B CA 1
ATOM 751 C C . LYS B 1 42 ? -10.992 -12.484 -7.121 1 98.69 42 LYS B C 1
ATOM 753 O O . LYS B 1 42 ? -11.32 -13.609 -6.727 1 98.69 42 LYS B O 1
ATOM 758 N N . ARG B 1 43 ? -10.469 -12.289 -8.281 1 98.56 43 ARG B N 1
ATOM 759 C CA . ARG B 1 43 ? -10.336 -13.336 -9.289 1 98.56 43 ARG B CA 1
ATOM 760 C C . ARG B 1 43 ? -9.281 -14.359 -8.875 1 98.56 43 ARG B C 1
ATOM 762 O O . ARG B 1 43 ? -9.453 -15.555 -9.102 1 98.56 43 ARG B O 1
ATOM 769 N N . VAL B 1 44 ? -8.234 -13.898 -8.227 1 98.31 44 VAL B N 1
ATOM 770 C CA . VAL B 1 44 ? -7.133 -14.789 -7.906 1 98.31 44 VAL B CA 1
ATOM 771 C C . VAL B 1 44 ? -7.32 -15.367 -6.504 1 98.31 44 VAL B C 1
ATOM 773 O O . VAL B 1 44 ? -6.504 -16.156 -6.035 1 98.31 44 VAL B O 1
ATOM 776 N N . GLY B 1 45 ? -8.344 -14.953 -5.75 1 98.44 45 GLY B N 1
ATOM 777 C CA . GLY B 1 45 ? -8.648 -15.508 -4.441 1 98.44 45 GLY B CA 1
ATOM 778 C C . GLY B 1 45 ? -7.664 -15.078 -3.367 1 98.44 45 GLY B C 1
ATOM 779 O O . GLY B 1 45 ? -7.289 -15.883 -2.506 1 98.44 45 GLY B O 1
ATOM 780 N N . PHE B 1 46 ? -7.191 -13.922 -3.502 1 98.75 46 PHE B N 1
ATOM 781 C CA . PHE B 1 46 ? -6.27 -13.383 -2.51 1 98.75 46 PHE B CA 1
ATOM 782 C C . PHE B 1 46 ? -6.902 -13.391 -1.124 1 98.75 46 PHE B C 1
ATOM 784 O O . PHE B 1 46 ? -8.078 -13.039 -0.968 1 98.75 46 PHE B O 1
ATOM 791 N N . LYS B 1 47 ? -6.172 -13.805 -0.136 1 98.75 47 LYS B N 1
ATOM 792 C CA . LYS B 1 47 ? -6.629 -13.852 1.249 1 98.75 47 LYS B CA 1
ATOM 793 C C . LYS B 1 47 ? -5.656 -13.133 2.174 1 98.75 47 LYS B C 1
ATOM 795 O O . LYS B 1 47 ? -4.453 -13.406 2.156 1 98.75 47 LYS B O 1
ATOM 800 N N . ALA B 1 48 ? -6.188 -12.227 2.957 1 98.81 48 ALA B N 1
ATOM 801 C CA . ALA B 1 48 ? -5.43 -11.539 4 1 98.81 48 ALA B CA 1
ATOM 802 C C . ALA B 1 48 ? -6.359 -10.773 4.938 1 98.81 48 ALA B C 1
ATOM 804 O O . ALA B 1 48 ? -7.434 -10.328 4.531 1 98.81 48 ALA B O 1
ATOM 805 N N . SER B 1 49 ? -5.934 -10.625 6.102 1 98.75 49 SER B N 1
ATOM 806 C CA . SER B 1 49 ? -6.738 -9.961 7.121 1 98.75 49 SER B CA 1
ATOM 807 C C . SER B 1 49 ? -6.688 -8.445 6.965 1 98.75 49 SER B C 1
ATOM 809 O O . SER B 1 49 ? -5.805 -7.918 6.281 1 98.75 49 SER B O 1
ATOM 811 N N . GLN B 1 50 ? -7.727 -7.855 7.586 1 98.81 50 GLN B N 1
ATOM 812 C CA . GLN B 1 50 ? -7.723 -6.398 7.691 1 98.81 50 GLN B CA 1
ATOM 813 C C . GLN B 1 50 ? -6.652 -5.922 8.664 1 98.81 50 GLN B C 1
ATOM 815 O O . GLN B 1 50 ? -6.32 -6.621 9.625 1 98.81 50 GLN B O 1
ATOM 820 N N . HIS B 1 51 ? -6.121 -4.738 8.406 1 98.81 51 HIS B N 1
ATOM 821 C CA . HIS B 1 51 ? -5.176 -4.031 9.266 1 98.81 51 HIS B CA 1
ATOM 822 C C . HIS B 1 51 ? -5.242 -2.525 9.039 1 98.81 51 HIS B C 1
ATOM 824 O O . HIS B 1 51 ? -5.445 -2.074 7.91 1 98.81 51 HIS B O 1
ATOM 830 N N . VAL B 1 52 ? -5.16 -1.756 10.125 1 98.69 52 VAL B N 1
ATOM 831 C CA . VAL B 1 52 ? -5.176 -0.303 9.977 1 98.69 52 VAL B CA 1
ATOM 832 C C . VAL B 1 52 ? -3.854 0.278 10.477 1 98.69 52 VAL B C 1
ATOM 834 O O . VAL B 1 52 ? -3.42 -0.02 11.594 1 98.69 52 VAL B O 1
ATOM 837 N N . ILE B 1 53 ? -3.234 1.069 9.664 1 98.19 53 ILE B N 1
ATOM 838 C CA . ILE B 1 53 ? -2.053 1.846 10.016 1 98.19 53 ILE B CA 1
ATOM 839 C C . ILE B 1 53 ? -2.395 3.334 10.031 1 98.19 53 ILE B C 1
ATOM 841 O O . ILE B 1 53 ? -2.74 3.904 8.992 1 98.19 53 ILE B O 1
ATOM 845 N N . GLU B 1 54 ? -2.285 3.928 11.148 1 97.31 54 GLU B N 1
ATOM 846 C CA . GLU B 1 54 ? -2.541 5.359 11.273 1 97.31 54 GLU B CA 1
ATOM 847 C C . GLU B 1 54 ? -1.247 6.164 11.18 1 97.31 54 GLU B C 1
ATOM 849 O O . GLU B 1 54 ? -0.306 5.926 11.938 1 97.31 54 GLU B O 1
ATOM 854 N N . LEU B 1 55 ? -1.06 7.125 10.258 1 95.31 55 LEU B N 1
ATOM 855 C CA . LEU B 1 55 ? 0.165 7.891 10.062 1 95.31 55 LEU B CA 1
ATOM 856 C C . LEU B 1 55 ? 0.064 9.258 10.734 1 95.31 55 LEU B C 1
ATOM 858 O O . LEU B 1 55 ? 1.083 9.898 11 1 95.31 55 LEU B O 1
ATOM 862 N N . GLN B 1 56 ? -1.113 9.844 10.812 1 82.38 56 GLN B N 1
ATOM 863 C CA . GLN B 1 56 ? -1.356 11.094 11.523 1 82.38 56 GLN B CA 1
ATOM 864 C C . GLN B 1 56 ? -2.746 11.102 12.156 1 82.38 56 GLN B C 1
ATOM 866 O O . GLN B 1 56 ? -3.674 10.484 11.641 1 82.38 56 GLN B O 1
#

InterPro domains:
  IPR018967 Iron-binding zinc finger, CDGSH type [PF09360] (10-42)
  IPR018967 Iron-binding zinc finger, CDGSH type [SM00704] (10-47)
  IPR042216 MitoNEET, CDGSH iron-sulfur domain [G3DSA:3.40.5.90] (1-55)
  IPR052950 CDGSH iron-sulfur domain-containing protein [PTHR46491] (5-50)

pLDDT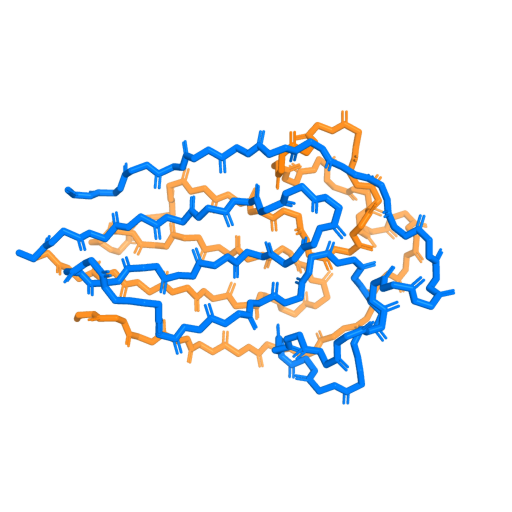: mean 97.99, std 2.61, range [82.31, 98.94]

Organism: Thermoproteus tenax (strain ATCC 35583 / DSM 2078 / JCM 9277 / NBRC 100435 / Kra 1) (NCBI:txid768679)

Solvent-accessible surface area (backbone atoms only — not comparable to full-atom values): 6030 Å² total; per-residue (Å²): 127,38,35,35,41,31,32,37,64,38,45,32,33,34,37,26,49,71,90,37,76,77,44,49,30,33,26,47,52,63,36,91,51,69,64,29,51,68,63,37,34,67,78,72,62,44,80,49,71,61,47,79,46,77,78,81,129,39,35,35,43,31,34,36,64,37,45,32,34,35,35,24,50,69,88,35,76,76,43,48,31,33,27,47,52,63,35,90,48,68,65,31,51,69,62,38,35,68,79,73,63,44,78,49,70,62,46,79,48,75,79,82

Nearest PDB structures (foldseek):
  3tbo-assembly1_A-2  TM=9.099E-01  e=7.777E-05  Pyrobaculum calidifontis JCM 11548
  3tbm-assembly1_B  TM=7.992E-01  e=2.787E-03  Ralstonia pseudosolanacearum GMI1000
  7ae3-assembly1_G  TM=4.459E-01  e=7.982E+00  Homo sapiens
  3ww1-assembly1_A  TM=2.156E-01  e=2.054E+00  Cellulomonas parahominis
  4q0p-assembly1_A  TM=2.143E-01  e=5.863E+00  Acinetobacter sp. DL-28